Protein AF-A0A821TTT7-F1 (afdb_monomer)

Sequence (109 aa):
FTKTNLSSTILSYINNKSNWLSTPPGTVTHYSNIGAGLAALIVEQIAQISFEQYVQEKILQPLGISKNDAGYRLSDFENRKKNLIEHYLFNASWLMHAQNLLPQLNIRR

Solvent-accessible surface area (backbone atoms only — not comparable to full-atom values): 7150 Å² total; per-residue (Å²): 133,81,91,71,58,67,63,62,60,46,52,60,53,68,71,39,70,86,74,55,74,95,64,65,88,91,74,71,89,74,94,50,74,64,58,55,50,46,53,45,48,52,49,19,66,74,67,75,44,55,48,59,55,43,46,46,67,72,48,34,45,79,71,71,44,48,80,89,78,51,78,82,55,75,76,81,37,65,96,46,52,91,75,51,85,69,76,87,69,76,74,53,64,60,54,55,51,46,46,70,76,42,60,89,70,68,84,74,135

pLDDT: mean 84.76, std 13.65, range [42.47, 98.0]

Foldseek 3Di:
DDPDDLVVVLVVQVVDPVNDDPDDPPPDDDDDPSVVSVVLVVVCVVVVHHSQVCCVPVPQVVVVHDPQRDGDDPVSCPVPPVVDPDPPPVPCVVVVVCCVVCVVVVDDD

Radius of gyration: 21.42 Å; Cα contacts (8 Å, |Δi|>4): 50; chains: 1; bounding box: 49×30×56 Å

Secondary structure (DSSP, 8-state):
-----HHHHHHHHHT-GGGS-SSPTTS-----HHHHHHHHHHHHHHHTS-HHHHIIIIIITTTT--TTT--S-GGGGGGGGGGS-------THHHHHHHHH-GGG----

Mean predicted aligned error: 10.2 Å

Structure (mmCIF, N/CA/C/O backbone):
data_AF-A0A821TTT7-F1
#
_entry.id   AF-A0A821TTT7-F1
#
loop_
_atom_site.group_PDB
_atom_site.id
_atom_site.type_symbol
_atom_site.label_atom_id
_atom_site.label_alt_id
_atom_site.label_comp_id
_atom_site.label_asym_id
_atom_site.label_entity_id
_atom_site.label_seq_id
_atom_site.pdbx_PDB_ins_code
_atom_site.Cartn_x
_atom_site.Cartn_y
_atom_site.Cartn_z
_atom_site.occupancy
_atom_site.B_iso_or_equiv
_atom_site.auth_seq_id
_atom_site.auth_comp_id
_atom_site.auth_asym_id
_atom_site.auth_atom_id
_atom_site.pdbx_PDB_model_num
ATOM 1 N N . PHE A 1 1 ? 1.614 9.602 12.218 1.00 42.47 1 PHE A N 1
ATOM 2 C CA . PHE A 1 1 ? 1.778 9.240 10.797 1.00 42.47 1 PHE A CA 1
ATOM 3 C C . PHE A 1 1 ? 1.091 10.304 9.960 1.00 42.47 1 PHE A C 1
ATOM 5 O O . PHE A 1 1 ? -0.119 10.448 10.067 1.00 42.47 1 PHE A O 1
ATOM 12 N N . THR A 1 2 ? 1.842 11.142 9.243 1.00 43.12 2 THR A N 1
ATOM 13 C CA . THR A 1 2 ? 1.244 12.187 8.400 1.00 43.12 2 THR A CA 1
ATOM 14 C C . THR A 1 2 ? 0.509 11.532 7.234 1.00 43.12 2 THR A C 1
ATOM 16 O O . THR A 1 2 ? 0.969 10.538 6.674 1.00 43.12 2 THR A O 1
ATOM 19 N N . LYS A 1 3 ? -0.670 12.057 6.888 1.00 53.56 3 LYS A N 1
ATOM 20 C CA . LYS A 1 3 ? -1.446 11.624 5.724 1.00 53.56 3 LYS A CA 1
ATOM 21 C C . LYS A 1 3 ? -0.729 12.117 4.464 1.00 53.56 3 LYS A C 1
ATOM 23 O O . LYS A 1 3 ? -1.101 13.130 3.887 1.00 53.56 3 LYS A O 1
ATOM 28 N N . THR A 1 4 ? 0.360 11.459 4.081 1.00 59.94 4 THR A N 1
ATOM 29 C CA . THR A 1 4 ? 1.014 11.719 2.800 1.00 59.94 4 THR A CA 1
ATOM 30 C C . THR A 1 4 ? 0.107 11.240 1.676 1.00 59.94 4 THR A C 1
ATOM 32 O O . THR A 1 4 ? -0.499 10.167 1.751 1.00 59.94 4 THR A O 1
ATOM 35 N N . ASN A 1 5 ? -0.017 12.075 0.649 1.00 79.38 5 ASN A N 1
ATOM 36 C CA . ASN A 1 5 ? -0.741 11.744 -0.565 1.00 79.38 5 ASN A CA 1
ATOM 37 C C . ASN A 1 5 ? 0.054 10.660 -1.320 1.00 79.38 5 ASN A C 1
ATOM 39 O O . ASN A 1 5 ? 1.208 10.888 -1.679 1.00 79.38 5 ASN A O 1
ATOM 43 N N . LEU A 1 6 ? -0.552 9.485 -1.538 1.00 84.19 6 LEU A N 1
ATOM 44 C CA . LEU A 1 6 ? 0.084 8.351 -2.222 1.00 84.19 6 LEU A CA 1
ATOM 45 C C . LEU A 1 6 ? 0.637 8.765 -3.592 1.00 84.19 6 LEU A C 1
ATOM 47 O O . LEU A 1 6 ? 1.764 8.413 -3.940 1.00 84.19 6 LEU A O 1
ATOM 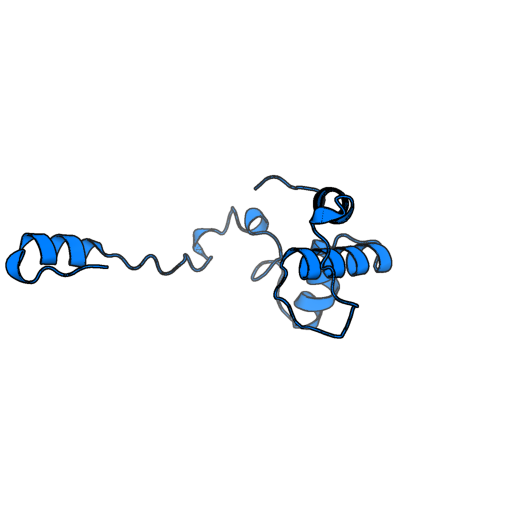51 N N . SER A 1 7 ? -0.120 9.586 -4.323 1.00 88.12 7 SER A N 1
ATOM 52 C CA . SER A 1 7 ? 0.272 10.090 -5.636 1.00 88.12 7 SER A CA 1
ATOM 53 C C . SER A 1 7 ? 1.582 10.872 -5.571 1.00 88.12 7 SER A C 1
ATOM 55 O O . SER A 1 7 ? 2.487 10.602 -6.352 1.00 88.12 7 SER A O 1
ATOM 57 N N . SER A 1 8 ? 1.741 11.809 -4.629 1.00 89.56 8 SER A N 1
ATOM 58 C CA . SER A 1 8 ? 2.949 12.646 -4.592 1.00 89.56 8 SER A CA 1
ATOM 59 C C . SER A 1 8 ? 4.208 11.845 -4.256 1.00 89.56 8 SER A C 1
ATOM 61 O O . SER A 1 8 ? 5.255 12.070 -4.863 1.00 89.56 8 SER A O 1
ATOM 63 N N . THR A 1 9 ? 4.109 10.876 -3.341 1.00 88.94 9 THR A N 1
ATOM 64 C CA . THR A 1 9 ? 5.229 9.991 -2.993 1.00 88.94 9 THR A CA 1
ATOM 65 C C . THR A 1 9 ? 5.666 9.142 -4.184 1.00 88.94 9 THR A C 1
ATOM 67 O O . THR A 1 9 ? 6.855 9.107 -4.503 1.00 88.94 9 THR A O 1
ATOM 70 N N . ILE A 1 10 ? 4.720 8.491 -4.866 1.00 92.81 10 ILE A N 1
ATOM 71 C CA . ILE A 1 10 ? 5.029 7.620 -6.005 1.00 92.81 10 ILE A CA 1
ATOM 72 C C . ILE A 1 10 ? 5.554 8.432 -7.189 1.00 92.81 10 ILE A C 1
ATOM 74 O O . ILE A 1 10 ? 6.603 8.091 -7.733 1.00 92.81 10 ILE A O 1
ATOM 78 N N . LEU A 1 11 ? 4.883 9.531 -7.550 1.00 91.56 11 LEU A N 1
ATOM 79 C CA . LEU A 1 11 ? 5.284 10.375 -8.677 1.00 91.56 11 LEU A CA 1
ATOM 80 C C . LEU A 1 11 ? 6.685 10.966 -8.480 1.00 91.56 11 LEU A C 1
ATOM 82 O O . LEU A 1 11 ? 7.487 10.952 -9.409 1.00 91.56 11 LEU A O 1
ATOM 86 N N . SER A 1 12 ? 7.016 11.416 -7.265 1.00 91.44 12 SER A N 1
ATOM 87 C CA . SER A 1 12 ? 8.365 11.900 -6.942 1.00 91.44 12 SER A CA 1
ATOM 88 C C . SER A 1 12 ? 9.436 10.834 -7.201 1.00 91.44 12 SER A C 1
ATOM 90 O O . SER A 1 12 ? 10.468 11.119 -7.809 1.00 91.44 12 SER A O 1
ATOM 92 N N . TYR A 1 13 ? 9.171 9.583 -6.812 1.00 91.75 13 TYR A N 1
ATOM 93 C CA . TYR A 1 13 ? 10.128 8.494 -6.985 1.00 91.75 13 TYR A CA 1
ATOM 94 C C . TYR A 1 13 ? 10.292 8.075 -8.452 1.00 91.75 13 TYR A C 1
ATOM 96 O O . TYR A 1 13 ? 11.420 7.929 -8.922 1.00 91.75 13 TYR A O 1
ATOM 104 N N . ILE A 1 14 ? 9.193 7.881 -9.188 1.00 91.8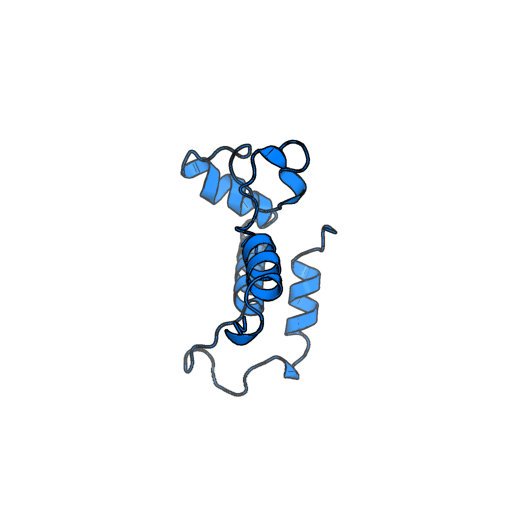1 14 ILE A N 1
ATOM 105 C CA . ILE A 1 14 ? 9.257 7.367 -10.568 1.00 91.81 14 ILE A CA 1
ATOM 106 C C . ILE A 1 14 ? 9.765 8.412 -11.571 1.00 91.81 14 ILE A C 1
ATOM 108 O O . ILE A 1 14 ? 10.296 8.043 -12.618 1.00 91.81 14 ILE A O 1
ATOM 112 N N . ASN A 1 15 ? 9.655 9.705 -11.252 1.00 93.69 15 ASN A N 1
ATOM 113 C CA . ASN A 1 15 ? 10.179 10.777 -12.100 1.00 93.69 15 ASN A CA 1
ATOM 114 C C . ASN A 1 15 ? 11.715 10.808 -12.146 1.00 93.69 15 ASN A C 1
ATOM 116 O O . ASN A 1 15 ? 12.290 11.358 -13.087 1.00 93.69 15 ASN A O 1
ATOM 120 N N . ASN A 1 16 ? 12.400 10.198 -11.174 1.00 93.94 16 ASN A N 1
ATOM 121 C CA . ASN A 1 16 ? 13.847 10.059 -11.225 1.00 93.94 16 ASN A CA 1
ATOM 122 C C . ASN A 1 16 ? 14.250 8.820 -12.043 1.00 93.94 16 ASN A C 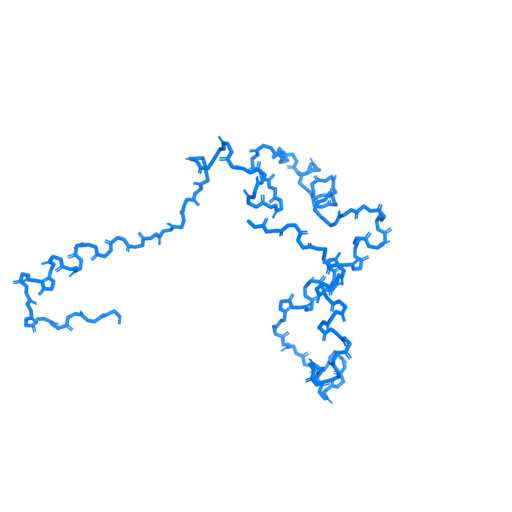1
ATOM 124 O O . ASN A 1 16 ? 14.118 7.682 -11.592 1.00 93.94 16 ASN A O 1
ATOM 128 N N . LYS A 1 17 ? 14.820 9.048 -13.233 1.00 91.31 17 LYS A N 1
ATOM 129 C CA . LYS A 1 17 ? 15.279 7.985 -14.141 1.00 91.31 17 LYS A CA 1
ATOM 130 C C . LYS A 1 17 ? 16.317 7.041 -13.521 1.00 91.31 17 LYS A C 1
ATOM 132 O O . LYS A 1 17 ? 16.357 5.883 -13.919 1.00 91.31 17 LYS A O 1
ATOM 137 N N . SER A 1 18 ? 17.109 7.485 -12.540 1.00 93.69 18 SER A N 1
ATOM 138 C CA . SER A 1 18 ? 18.096 6.616 -11.878 1.00 93.69 18 SER A CA 1
ATOM 139 C C . SER A 1 18 ? 17.462 5.513 -11.028 1.00 93.69 18 SER A C 1
ATOM 141 O O . SER A 1 18 ? 18.148 4.572 -10.650 1.00 93.69 18 SER A O 1
ATOM 143 N N . ASN A 1 19 ? 16.171 5.632 -10.704 1.00 92.31 19 ASN A N 1
ATOM 144 C CA . ASN A 1 19 ? 15.438 4.630 -9.934 1.00 92.31 19 ASN A CA 1
ATOM 145 C C . ASN A 1 19 ? 14.927 3.465 -10.797 1.00 92.31 19 ASN A C 1
ATOM 147 O O . ASN A 1 19 ? 14.387 2.496 -10.263 1.00 92.31 19 ASN A O 1
ATOM 151 N N . TRP A 1 20 ? 15.057 3.557 -12.121 1.00 92.06 20 TRP A N 1
ATOM 152 C CA . TRP A 1 20 ? 14.598 2.527 -13.043 1.00 92.06 20 TRP A CA 1
ATOM 153 C C . TRP A 1 20 ? 15.684 1.486 -13.289 1.00 92.06 20 TRP A C 1
ATOM 155 O O . TRP A 1 20 ? 16.869 1.805 -13.392 1.00 92.06 20 TRP A O 1
ATOM 165 N N . LEU A 1 21 ? 15.264 0.230 -13.425 1.00 92.69 21 LEU A N 1
ATOM 166 C CA . LEU A 1 21 ? 16.156 -0.838 -13.855 1.00 92.69 21 LEU A CA 1
ATOM 167 C C . LEU A 1 21 ? 16.551 -0.627 -15.322 1.00 92.69 21 LEU A C 1
ATOM 169 O O . LEU A 1 21 ? 15.730 -0.237 -16.150 1.00 92.69 21 LEU A O 1
ATOM 173 N N . SER A 1 22 ? 17.801 -0.945 -15.652 1.00 94.19 22 SER A N 1
ATOM 174 C CA . SER A 1 22 ? 18.302 -0.959 -17.033 1.00 94.19 22 SER A CA 1
ATOM 175 C C . SER A 1 22 ? 17.843 -2.189 -17.828 1.00 94.19 22 SER A C 1
ATOM 177 O O . SER A 1 22 ? 18.093 -2.287 -19.028 1.00 94.19 22 SER A O 1
ATOM 179 N N . THR A 1 23 ? 17.177 -3.138 -17.169 1.00 94.69 23 THR A N 1
ATOM 180 C CA . THR A 1 23 ? 16.653 -4.374 -17.756 1.00 94.69 23 THR A CA 1
ATOM 181 C C . THR A 1 23 ? 15.251 -4.171 -18.342 1.00 94.69 23 THR A C 1
ATOM 183 O O . THR A 1 23 ? 14.433 -3.501 -17.704 1.00 94.69 23 THR A O 1
ATOM 186 N N . PRO A 1 24 ? 14.909 -4.794 -19.488 1.00 94.94 24 PRO A N 1
ATOM 187 C CA . PRO A 1 24 ? 13.559 -4.714 -20.041 1.00 94.94 24 PRO A CA 1
ATOM 188 C C . PRO A 1 24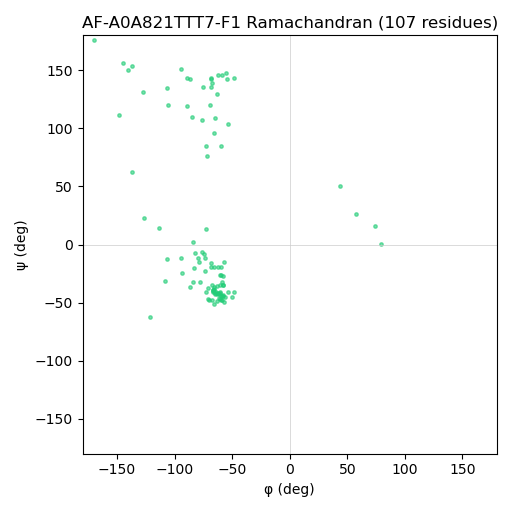 ? 12.487 -5.245 -19.067 1.00 94.94 24 PRO A C 1
ATOM 190 O O . PRO A 1 24 ? 12.743 -6.220 -18.347 1.00 94.94 24 PRO A O 1
ATOM 193 N N . PRO A 1 25 ? 11.272 -4.665 -19.049 1.00 93.50 25 PRO A N 1
ATOM 194 C CA . PRO A 1 25 ? 10.164 -5.177 -18.243 1.00 93.50 25 PRO A CA 1
ATOM 195 C C . PRO A 1 25 ? 9.863 -6.657 -18.529 1.00 93.50 25 PRO A C 1
ATOM 197 O O . PRO A 1 25 ? 9.936 -7.101 -19.671 1.00 93.50 25 PRO A O 1
ATOM 200 N N . GLY A 1 26 ? 9.516 -7.424 -17.491 1.00 94.38 26 GLY A N 1
ATOM 201 C CA . GLY A 1 26 ? 9.130 -8.839 -17.614 1.00 94.38 26 GLY A CA 1
ATOM 202 C C . GLY A 1 26 ? 10.288 -9.834 -17.772 1.00 94.38 26 GLY A C 1
ATOM 203 O O . GLY A 1 26 ? 10.039 -11.031 -17.863 1.00 94.38 26 GLY A O 1
ATOM 204 N N . THR A 1 27 ? 11.541 -9.368 -17.781 1.00 97.31 27 THR A N 1
ATOM 205 C CA . THR A 1 27 ? 12.727 -10.238 -17.932 1.00 97.31 27 THR A CA 1
ATOM 206 C C . THR A 1 27 ? 13.338 -10.687 -16.606 1.00 97.31 27 THR A C 1
ATOM 208 O O . THR A 1 27 ? 13.992 -11.725 -16.547 1.00 97.31 27 THR A O 1
ATOM 211 N N . VAL A 1 28 ? 13.121 -9.919 -15.537 1.00 95.38 28 VAL A N 1
ATOM 212 C CA . VAL A 1 28 ? 13.645 -10.182 -14.193 1.00 95.38 28 VAL A CA 1
ATOM 213 C C . VAL A 1 28 ? 12.599 -9.845 -13.135 1.00 95.38 28 VAL A C 1
ATOM 215 O O . VAL A 1 28 ? 11.807 -8.917 -13.306 1.00 95.38 28 VAL A O 1
ATOM 218 N N . THR A 1 29 ? 12.647 -10.549 -12.006 1.00 94.06 29 THR A N 1
ATOM 219 C CA . THR A 1 29 ? 11.816 -10.259 -10.831 1.00 94.06 29 THR A CA 1
ATOM 220 C C . THR A 1 29 ? 12.676 -9.616 -9.754 1.00 94.06 29 THR A C 1
ATOM 222 O O . THR A 1 29 ? 13.633 -10.223 -9.282 1.00 94.06 29 THR A O 1
ATOM 225 N N . HIS A 1 30 ? 12.324 -8.395 -9.351 1.00 91.25 30 HIS A N 1
ATOM 226 C CA . HIS A 1 30 ? 12.966 -7.675 -8.252 1.00 91.25 30 HIS A CA 1
ATOM 227 C C . HIS A 1 30 ? 11.900 -7.203 -7.267 1.00 91.25 30 HIS A C 1
ATOM 229 O O . HIS A 1 30 ? 10.896 -6.610 -7.665 1.00 91.25 30 HIS A O 1
ATOM 235 N N . TYR A 1 31 ? 12.117 -7.458 -5.978 1.00 93.25 31 TYR A N 1
ATOM 236 C CA . TYR A 1 31 ? 11.232 -6.961 -4.931 1.00 93.25 31 TYR A CA 1
ATOM 237 C C . TYR A 1 31 ? 11.251 -5.426 -4.911 1.00 93.25 31 TYR A C 1
ATOM 239 O O . TYR A 1 31 ? 12.320 -4.818 -4.869 1.00 93.25 31 TYR A O 1
ATOM 247 N N . SER A 1 32 ? 10.077 -4.792 -4.926 1.00 91.31 32 SER A N 1
ATOM 248 C CA . SER A 1 32 ? 9.968 -3.332 -4.909 1.00 91.31 32 SER A CA 1
ATOM 249 C C . SER A 1 32 ? 8.709 -2.865 -4.187 1.00 91.31 32 SER A C 1
ATOM 251 O O . SER A 1 32 ? 7.594 -2.993 -4.695 1.00 91.31 32 SER A O 1
ATOM 253 N N . ASN A 1 33 ? 8.901 -2.236 -3.025 1.00 92.25 33 ASN A N 1
ATOM 254 C CA . ASN A 1 33 ? 7.822 -1.548 -2.311 1.00 92.25 33 ASN A CA 1
ATOM 255 C C . ASN A 1 33 ? 7.221 -0.414 -3.158 1.00 92.25 33 ASN A C 1
ATOM 257 O O . ASN A 1 33 ? 6.015 -0.185 -3.118 1.00 92.25 33 ASN A O 1
ATOM 261 N N . ILE A 1 34 ? 8.048 0.274 -3.954 1.00 92.44 34 ILE A N 1
ATOM 262 C CA . ILE A 1 34 ? 7.572 1.328 -4.856 1.00 92.44 34 ILE A CA 1
ATOM 263 C C . ILE A 1 34 ? 6.700 0.740 -5.962 1.00 92.44 34 ILE A C 1
ATOM 265 O O . ILE A 1 34 ? 5.666 1.320 -6.275 1.00 92.44 34 ILE A O 1
ATOM 269 N N . GLY A 1 35 ? 7.073 -0.414 -6.523 1.00 93.00 35 GLY A N 1
ATOM 270 C CA . GLY A 1 35 ? 6.255 -1.106 -7.520 1.00 93.00 35 GLY A CA 1
ATOM 271 C C . GLY A 1 35 ? 4.865 -1.455 -6.981 1.00 93.00 35 GLY A C 1
ATOM 272 O O . GLY A 1 35 ? 3.864 -1.172 -7.636 1.00 93.00 35 GLY A O 1
ATOM 273 N N . ALA A 1 36 ? 4.791 -1.974 -5.751 1.00 94.69 36 ALA A N 1
ATOM 274 C CA . ALA A 1 36 ? 3.516 -2.228 -5.077 1.00 94.69 36 ALA A CA 1
ATOM 275 C C . ALA A 1 36 ? 2.710 -0.934 -4.845 1.00 94.69 36 ALA A C 1
ATOM 277 O O . ALA A 1 36 ? 1.506 -0.898 -5.094 1.00 94.69 36 ALA A O 1
ATOM 278 N N . GLY A 1 37 ? 3.371 0.152 -4.43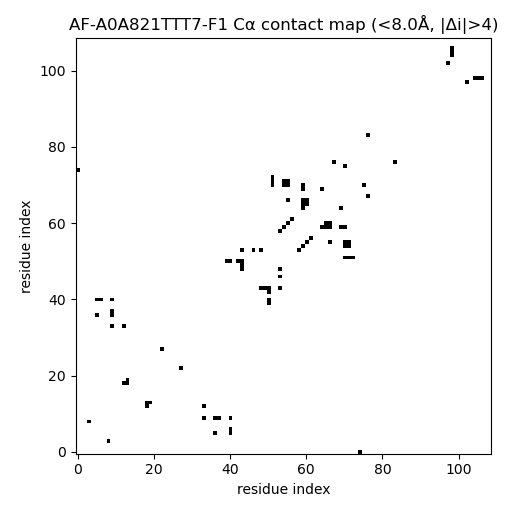3 1.00 94.00 37 GLY A N 1
ATOM 279 C CA . GLY A 1 37 ? 2.733 1.459 -4.267 1.00 94.00 37 GLY A CA 1
ATOM 280 C C . GLY A 1 37 ? 2.232 2.075 -5.580 1.00 94.00 37 GLY A C 1
ATOM 281 O O . GLY A 1 37 ? 1.161 2.677 -5.604 1.00 94.00 37 GLY A O 1
ATOM 282 N N . LEU A 1 38 ? 2.953 1.885 -6.689 1.00 95.12 38 LEU A N 1
ATOM 283 C CA . LEU A 1 38 ? 2.515 2.299 -8.024 1.00 95.12 38 LEU A CA 1
ATOM 284 C C . LEU A 1 38 ? 1.274 1.515 -8.469 1.00 95.12 38 LEU A C 1
ATOM 286 O O . LEU A 1 38 ? 0.340 2.112 -8.996 1.00 95.12 38 LEU A O 1
ATOM 290 N N . ALA A 1 39 ? 1.226 0.206 -8.209 1.00 96.38 39 ALA A N 1
ATOM 291 C CA . ALA A 1 39 ? 0.033 -0.597 -8.469 1.00 96.38 39 ALA A CA 1
ATOM 292 C C . ALA A 1 39 ? -1.175 -0.103 -7.651 1.00 96.38 39 ALA A C 1
ATOM 294 O O . ALA A 1 39 ? -2.266 0.051 -8.199 1.00 96.38 39 ALA A O 1
ATOM 295 N N . ALA A 1 40 ? -0.975 0.223 -6.370 1.00 95.81 40 ALA A N 1
ATOM 296 C CA . ALA A 1 40 ? -2.010 0.823 -5.527 1.00 95.81 40 ALA A CA 1
ATOM 297 C C . ALA A 1 40 ? -2.506 2.175 -6.075 1.00 95.81 40 ALA A C 1
ATOM 299 O O . ALA A 1 40 ? -3.711 2.425 -6.099 1.00 95.81 40 ALA A O 1
ATOM 300 N N . LEU A 1 41 ? -1.598 3.022 -6.579 1.00 95.06 41 LEU A N 1
ATOM 301 C CA . LEU A 1 41 ? -1.960 4.290 -7.216 1.00 95.06 41 LEU A CA 1
ATOM 302 C C . LEU A 1 41 ? -2.796 4.077 -8.488 1.00 95.06 41 LEU A C 1
ATOM 304 O O . LEU A 1 41 ? -3.773 4.789 -8.692 1.00 95.06 41 LEU A O 1
ATOM 308 N N . ILE A 1 42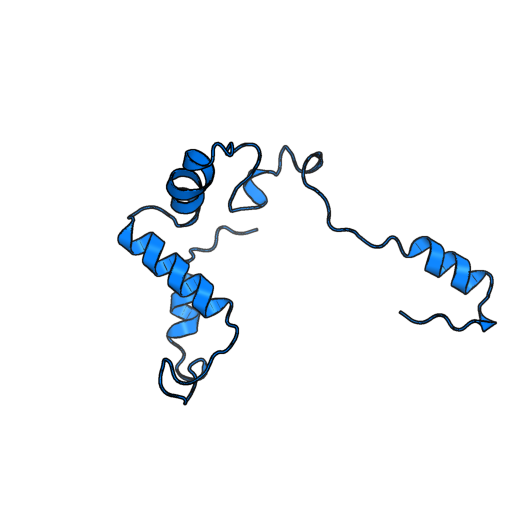 ? -2.459 3.093 -9.326 1.00 96.94 42 ILE A N 1
ATOM 309 C CA . ILE A 1 42 ? -3.258 2.757 -10.517 1.00 96.94 42 ILE A CA 1
ATOM 310 C C . ILE A 1 42 ? -4.684 2.357 -10.115 1.00 96.94 42 ILE A C 1
ATOM 312 O O . ILE A 1 42 ? -5.644 2.833 -10.719 1.00 96.94 42 ILE A O 1
ATOM 316 N N . VAL A 1 43 ? -4.836 1.534 -9.071 1.00 97.69 43 VAL A N 1
ATOM 317 C CA . VAL A 1 43 ? -6.155 1.151 -8.539 1.00 97.69 43 VAL A CA 1
ATOM 318 C C . VAL A 1 43 ? -6.933 2.374 -8.048 1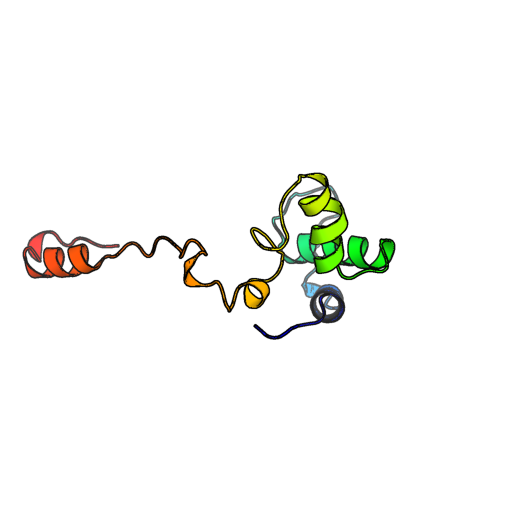.00 97.69 43 VAL A C 1
ATOM 320 O O . VAL A 1 43 ? -8.093 2.528 -8.417 1.00 97.69 43 VAL A O 1
ATOM 323 N N . GLU A 1 44 ? -6.301 3.262 -7.275 1.00 95.31 44 GLU A N 1
ATOM 324 C CA . GLU A 1 44 ? -6.903 4.521 -6.803 1.00 95.31 44 GLU A CA 1
ATOM 325 C C . GLU A 1 44 ? -7.399 5.395 -7.968 1.00 95.31 44 GLU A C 1
ATOM 327 O O . GLU A 1 44 ? -8.537 5.866 -7.953 1.00 95.31 44 GLU A O 1
ATOM 332 N N . GLN A 1 45 ? -6.588 5.551 -9.020 1.00 95.50 45 GLN A N 1
ATOM 333 C CA . GLN A 1 45 ? -6.950 6.339 -10.202 1.00 95.50 45 GLN A CA 1
ATOM 334 C C . GLN A 1 45 ? -8.100 5.711 -11.001 1.00 95.50 45 GLN A C 1
ATOM 336 O O . GLN A 1 45 ? -8.976 6.425 -11.477 1.00 95.50 45 GLN A O 1
ATOM 341 N N . ILE A 1 46 ? -8.143 4.386 -11.147 1.00 97.88 46 ILE A N 1
ATOM 342 C CA . ILE A 1 46 ? -9.232 3.714 -11.874 1.00 97.88 46 ILE A CA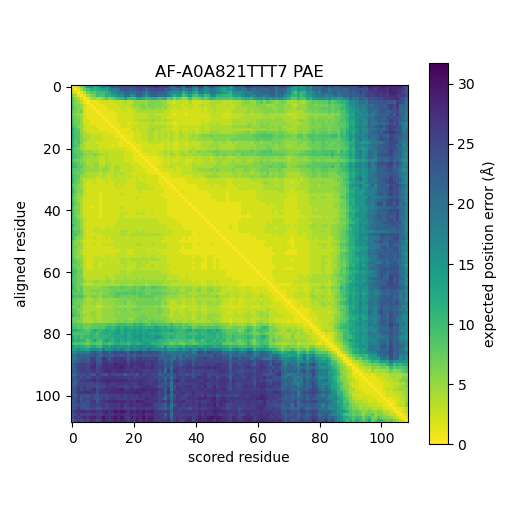 1
ATOM 343 C C . ILE A 1 46 ? -10.531 3.740 -11.059 1.00 97.88 46 ILE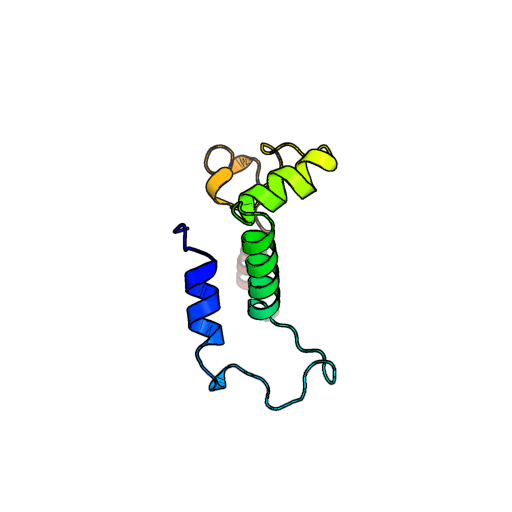 A C 1
ATOM 345 O O . ILE A 1 46 ? -11.604 3.972 -11.612 1.00 97.88 46 ILE A O 1
ATOM 349 N N . ALA A 1 47 ? -10.444 3.517 -9.747 1.00 96.88 47 ALA A N 1
ATOM 350 C CA . ALA A 1 47 ? -11.606 3.433 -8.870 1.00 96.88 47 ALA A CA 1
ATOM 351 C C . ALA A 1 47 ? -12.195 4.801 -8.487 1.00 96.88 47 ALA A C 1
ATOM 353 O O . ALA A 1 47 ? -13.314 4.843 -7.979 1.00 96.88 47 ALA A O 1
ATOM 354 N N . GLN A 1 48 ? -11.459 5.899 -8.712 1.00 96.25 48 GLN A N 1
ATOM 355 C CA . GLN A 1 48 ? -11.863 7.271 -8.362 1.00 96.25 48 GLN A CA 1
ATOM 356 C C . GLN A 1 48 ? -12.183 7.453 -6.863 1.00 96.25 48 GLN A C 1
ATOM 358 O O . GLN A 1 48 ? -12.934 8.343 -6.466 1.00 96.25 48 GLN A O 1
ATOM 363 N N . ILE A 1 49 ? -11.581 6.615 -6.020 1.00 94.62 49 ILE A N 1
ATOM 364 C CA . ILE A 1 49 ? -11.614 6.669 -4.556 1.00 94.62 49 ILE A CA 1
ATOM 365 C C . ILE A 1 49 ? -10.203 6.394 -4.044 1.00 94.62 49 ILE A C 1
ATOM 367 O O . ILE A 1 49 ? -9.436 5.699 -4.709 1.00 94.62 49 ILE A O 1
ATOM 371 N N . SER A 1 50 ? -9.859 6.901 -2.857 1.00 93.62 50 SER A N 1
ATOM 372 C CA . SER A 1 50 ? -8.539 6.627 -2.267 1.00 93.62 50 SER A CA 1
ATOM 373 C C . SER A 1 50 ? -8.277 5.121 -2.150 1.00 93.62 50 SER A C 1
ATOM 375 O O . SER A 1 50 ? -9.203 4.355 -1.880 1.00 93.62 50 SER A O 1
ATOM 377 N N . PHE A 1 51 ? -7.023 4.684 -2.286 1.00 94.44 51 PHE A N 1
ATOM 378 C CA . PHE A 1 51 ? -6.677 3.265 -2.158 1.00 94.44 51 PHE A CA 1
ATOM 379 C C . PHE A 1 51 ? -7.089 2.683 -0.795 1.00 94.44 51 PHE A C 1
ATOM 381 O O . PHE A 1 51 ? -7.542 1.548 -0.701 1.00 94.44 51 PHE A O 1
ATOM 388 N N . GLU A 1 52 ? -7.005 3.491 0.262 1.00 93.00 52 GLU A N 1
ATOM 389 C CA . GLU A 1 52 ? -7.512 3.170 1.601 1.00 93.00 52 GLU A CA 1
ATOM 390 C C . GLU A 1 52 ? -9.010 2.832 1.588 1.00 93.00 52 GLU A C 1
ATOM 392 O O . GLU A 1 52 ? -9.422 1.786 2.092 1.00 93.00 52 GLU A O 1
ATOM 397 N N . GLN A 1 53 ? -9.818 3.688 0.958 1.00 94.19 53 GLN A N 1
ATOM 398 C CA . GLN A 1 53 ? -11.252 3.460 0.804 1.00 94.19 53 GLN A CA 1
ATOM 399 C C . GLN A 1 53 ? -11.529 2.239 -0.082 1.00 94.19 53 GLN A C 1
ATOM 401 O O . GLN A 1 53 ? -12.409 1.444 0.236 1.00 94.19 53 GLN A O 1
ATOM 406 N N . TYR A 1 54 ? -10.741 2.035 -1.142 1.00 96.75 54 TYR A N 1
ATOM 407 C CA . TYR A 1 54 ? -10.839 0.850 -1.992 1.00 96.75 54 TYR A CA 1
ATOM 408 C C . TYR A 1 54 ? -10.607 -0.442 -1.201 1.00 96.75 54 TYR A C 1
ATOM 410 O O . TYR A 1 54 ? -11.413 -1.367 -1.290 1.00 96.75 54 TYR A O 1
ATOM 418 N N . VAL A 1 55 ? -9.551 -0.511 -0.385 1.00 96.19 55 VAL A N 1
ATOM 419 C CA . VAL A 1 55 ? -9.284 -1.669 0.483 1.00 96.19 55 VAL A CA 1
ATOM 420 C C . VAL A 1 55 ? -10.469 -1.920 1.416 1.00 96.19 55 VAL A C 1
ATOM 422 O O . VAL A 1 55 ? -10.920 -3.058 1.548 1.00 96.19 55 VAL A O 1
ATOM 425 N N . GLN A 1 56 ? -11.024 -0.871 2.020 1.00 95.44 56 GLN A N 1
ATOM 426 C CA . GLN A 1 56 ? -12.146 -1.024 2.938 1.00 95.44 56 GLN A CA 1
ATOM 427 C C . GLN A 1 56 ? -13.423 -1.522 2.241 1.00 95.44 56 GLN A C 1
ATOM 429 O O . GLN A 1 56 ? -14.033 -2.488 2.699 1.00 95.44 56 GLN A O 1
ATOM 434 N N . GLU A 1 57 ? -13.833 -0.873 1.151 1.00 96.44 57 GLU A N 1
ATOM 435 C CA . GLU A 1 57 ? -15.128 -1.104 0.495 1.00 96.44 57 GLU A CA 1
ATOM 436 C C . GLU A 1 57 ? -15.117 -2.278 -0.486 1.00 96.44 57 GLU A C 1
ATOM 438 O O . GLU A 1 57 ? -16.141 -2.931 -0.684 1.00 96.44 57 GLU A O 1
ATOM 443 N N . LYS A 1 58 ? -13.982 -2.533 -1.144 1.00 97.69 58 LYS A N 1
ATOM 444 C CA . LYS A 1 58 ? -13.874 -3.515 -2.234 1.00 97.69 58 LYS A CA 1
ATOM 445 C C . LYS A 1 58 ? -13.139 -4.791 -1.835 1.00 97.69 58 LYS A C 1
ATOM 447 O O . LYS A 1 58 ? -13.217 -5.762 -2.580 1.00 97.69 58 LYS A O 1
ATOM 452 N N . ILE A 1 59 ? -12.457 -4.813 -0.685 1.00 97.19 59 ILE A N 1
ATOM 453 C CA . ILE A 1 59 ? -11.730 -5.997 -0.198 1.00 97.19 59 ILE A CA 1
ATOM 454 C C . ILE A 1 59 ? -12.252 -6.440 1.171 1.00 97.19 59 ILE A C 1
ATOM 456 O O . ILE A 1 59 ? -12.792 -7.535 1.287 1.00 97.19 59 ILE A O 1
ATOM 460 N N . LEU A 1 60 ? -12.135 -5.604 2.206 1.00 97.12 60 LEU A N 1
ATOM 461 C CA . LEU A 1 60 ? -12.445 -6.006 3.585 1.00 97.12 60 LEU A CA 1
ATOM 462 C C . LEU A 1 60 ? -13.945 -6.221 3.814 1.00 97.12 60 LEU A C 1
ATOM 464 O O . LEU A 1 60 ? -14.344 -7.257 4.344 1.00 97.12 60 LEU A O 1
ATOM 468 N N . GLN A 1 61 ? -14.785 -5.278 3.379 1.00 96.56 61 GLN A N 1
ATOM 469 C CA . GLN A 1 61 ? -16.233 -5.377 3.561 1.00 96.56 61 GLN A CA 1
ATOM 470 C C . GLN A 1 61 ? -16.845 -6.607 2.854 1.00 96.56 61 GLN A C 1
ATOM 472 O O . GLN A 1 61 ? -17.607 -7.317 3.512 1.00 96.56 61 GLN A O 1
ATOM 477 N N . PRO A 1 62 ? -16.514 -6.931 1.584 1.00 98.00 62 PRO A N 1
ATOM 478 C CA . PRO A 1 62 ? -16.992 -8.159 0.938 1.00 98.00 62 PRO A CA 1
ATOM 479 C C . PRO A 1 62 ? -16.560 -9.453 1.638 1.00 98.00 62 PRO A C 1
ATOM 481 O O . PRO A 1 62 ? -17.261 -10.456 1.545 1.00 98.00 62 PRO A O 1
ATOM 484 N N . LEU A 1 63 ? -15.434 -9.433 2.357 1.00 97.94 63 LEU A N 1
ATOM 485 C CA . LEU A 1 63 ? -14.951 -10.559 3.161 1.00 97.94 63 LEU A CA 1
ATOM 486 C C . LEU A 1 63 ? -15.590 -10.626 4.561 1.00 97.94 63 LEU A C 1
ATOM 488 O O . LEU A 1 63 ? -15.227 -11.488 5.356 1.00 97.94 63 LEU A O 1
ATOM 492 N N . GLY A 1 64 ? -16.523 -9.723 4.885 1.00 97.38 64 GLY A N 1
ATOM 493 C CA . GLY A 1 64 ? -17.160 -9.654 6.202 1.00 97.38 64 GLY A CA 1
ATOM 494 C C . GLY A 1 64 ? -16.258 -9.087 7.302 1.00 97.38 64 GLY A C 1
ATOM 495 O O . GLY A 1 64 ? -16.567 -9.237 8.482 1.00 97.38 64 GLY A O 1
ATOM 496 N N . ILE A 1 65 ? -15.152 -8.431 6.941 1.00 95.94 65 ILE A N 1
ATOM 497 C CA . ILE A 1 65 ? -14.208 -7.849 7.897 1.00 95.94 65 ILE A CA 1
ATOM 498 C C . ILE A 1 65 ? -14.640 -6.415 8.216 1.00 95.94 65 ILE A C 1
ATOM 500 O O . ILE A 1 65 ? -14.697 -5.544 7.342 1.00 95.94 65 ILE A O 1
ATOM 504 N N . SER A 1 66 ? -14.941 -6.155 9.488 1.00 90.31 66 SER A N 1
ATOM 505 C CA . SER A 1 66 ? -15.364 -4.833 9.949 1.00 90.31 66 SER A CA 1
ATOM 506 C C . SER A 1 66 ? -14.220 -3.823 9.875 1.00 90.31 66 SER A C 1
ATOM 508 O O . SER A 1 66 ? -13.096 -4.115 10.280 1.00 90.31 66 SER A O 1
ATOM 510 N N . LYS A 1 67 ? -14.537 -2.574 9.504 1.00 89.25 67 LYS A N 1
ATOM 511 C CA . LYS A 1 67 ? -13.622 -1.419 9.635 1.00 89.25 67 LYS A CA 1
ATOM 512 C C . LYS A 1 67 ? -13.132 -1.184 11.070 1.00 89.25 67 LYS A C 1
ATOM 514 O O . LYS A 1 67 ? -12.230 -0.387 11.310 1.00 89.25 67 LYS A O 1
ATOM 519 N N . ASN A 1 68 ? -13.796 -1.805 12.048 1.00 86.88 68 ASN A N 1
ATOM 520 C CA . ASN A 1 68 ? -13.387 -1.738 13.442 1.00 86.88 68 ASN A CA 1
ATOM 521 C C . ASN A 1 68 ? -12.288 -2.744 13.807 1.00 86.88 68 ASN A C 1
ATOM 523 O O . ASN A 1 68 ? -11.591 -2.516 14.798 1.00 86.88 68 ASN A O 1
ATOM 527 N N . ASP A 1 69 ? -12.125 -3.790 12.999 1.00 85.38 69 ASP A N 1
ATOM 528 C CA . ASP A 1 69 ? -11.251 -4.931 13.275 1.00 85.38 69 ASP A CA 1
ATOM 529 C C . ASP A 1 69 ? -10.009 -4.924 12.374 1.00 85.38 69 ASP A C 1
ATOM 531 O O . ASP A 1 69 ? -8.936 -5.343 12.801 1.00 85.38 69 ASP A O 1
ATOM 535 N N . ALA A 1 70 ? -10.127 -4.402 11.148 1.00 89.19 70 ALA A N 1
ATOM 536 C CA . ALA A 1 70 ? -9.011 -4.230 10.223 1.00 89.19 70 ALA A CA 1
ATOM 537 C C . ALA A 1 70 ? -9.173 -2.964 9.376 1.00 89.19 70 ALA A C 1
ATOM 539 O O . ALA A 1 70 ? -10.279 -2.462 9.183 1.00 89.19 70 ALA A O 1
ATOM 540 N N . GLY A 1 71 ? -8.053 -2.439 8.884 1.00 89.25 71 GLY A N 1
ATOM 541 C CA . GLY A 1 71 ? -8.013 -1.206 8.106 1.00 89.25 71 GLY A CA 1
ATOM 542 C C . GLY A 1 71 ? -6.641 -0.982 7.483 1.00 89.25 71 GLY A C 1
ATOM 543 O O . GLY A 1 71 ? -5.707 -1.751 7.708 1.00 89.25 71 GLY A O 1
ATOM 544 N N . TYR A 1 72 ? -6.528 0.072 6.678 1.00 89.06 72 TYR A N 1
ATOM 545 C CA . TYR A 1 72 ? -5.304 0.370 5.935 1.00 89.06 72 TYR A CA 1
ATOM 546 C C . TYR A 1 72 ? -4.308 1.207 6.747 1.00 89.06 72 TYR A C 1
ATOM 548 O O . TYR A 1 72 ? -3.098 0.994 6.642 1.00 89.06 72 TYR A O 1
ATOM 556 N N . ARG A 1 73 ? -4.779 2.158 7.570 1.00 85.69 73 ARG A N 1
ATOM 557 C CA . ARG A 1 73 ? -3.894 3.004 8.377 1.00 85.69 73 ARG A CA 1
ATOM 558 C C . ARG A 1 73 ? -3.935 2.604 9.839 1.00 85.69 73 ARG A C 1
ATOM 560 O O . ARG A 1 73 ? -4.987 2.511 10.458 1.00 85.69 73 ARG A O 1
ATOM 567 N N . LEU A 1 74 ? -2.752 2.518 10.440 1.00 83.06 74 LEU A N 1
ATOM 568 C CA . LEU A 1 74 ? -2.625 2.323 11.883 1.00 83.06 74 LEU A CA 1
ATOM 569 C C . LEU A 1 74 ? -3.308 3.447 12.687 1.00 83.06 74 LEU A C 1
ATOM 571 O O . LEU A 1 74 ? -3.850 3.202 13.761 1.00 83.06 74 LEU A O 1
ATOM 575 N N . SER A 1 75 ? -3.324 4.671 12.143 1.00 84.12 75 SER A N 1
ATOM 576 C CA . SER A 1 75 ? -3.970 5.836 12.760 1.00 84.12 75 SER A CA 1
ATOM 577 C C . SER A 1 75 ? -5.482 5.690 12.936 1.00 84.12 75 SER A C 1
ATOM 579 O O . SER A 1 75 ? -6.065 6.387 13.762 1.00 84.12 75 SER A O 1
ATOM 581 N N . ASP A 1 76 ? -6.125 4.781 12.205 1.00 84.00 76 ASP A N 1
ATOM 582 C CA . ASP A 1 76 ? -7.573 4.564 12.307 1.00 84.00 76 ASP A CA 1
ATOM 583 C C . ASP A 1 76 ? -7.940 3.827 13.609 1.00 84.00 76 ASP A C 1
ATOM 585 O O . ASP A 1 76 ? -9.101 3.779 14.018 1.00 84.00 76 ASP A O 1
ATOM 589 N N . PHE A 1 77 ? -6.930 3.292 14.304 1.00 86.31 77 PHE A N 1
ATOM 590 C CA . PHE A 1 77 ? -7.058 2.486 15.514 1.00 86.31 77 PHE A CA 1
ATOM 591 C C . PHE A 1 77 ? -6.489 3.167 16.762 1.00 86.31 77 PHE A C 1
ATOM 593 O O . PHE A 1 77 ? -6.342 2.509 17.786 1.00 86.31 77 PHE A O 1
ATOM 600 N N . GLU A 1 78 ? -6.201 4.472 16.730 1.00 81.44 78 GLU A N 1
ATOM 601 C CA . GLU A 1 78 ? -5.614 5.210 17.865 1.00 81.44 78 GLU A CA 1
ATOM 602 C C . GLU A 1 78 ? -6.373 4.982 19.189 1.00 81.44 78 GLU A C 1
ATOM 604 O O . GLU A 1 78 ? -5.772 4.639 20.207 1.00 81.44 78 GLU A O 1
ATOM 609 N N . ASN A 1 79 ? -7.709 5.032 19.156 1.00 82.50 79 ASN A N 1
ATOM 610 C CA . ASN A 1 79 ? -8.570 4.805 20.329 1.00 82.50 79 ASN A CA 1
ATOM 611 C C . ASN A 1 79 ? -8.680 3.329 20.758 1.00 82.50 79 ASN A C 1
ATOM 613 O O . ASN A 1 79 ? -9.262 3.014 21.796 1.00 82.50 79 ASN A O 1
ATOM 617 N N . ARG A 1 80 ? -8.152 2.406 19.951 1.00 79.06 80 ARG A N 1
ATOM 618 C CA . ARG A 1 80 ? -8.160 0.956 20.184 1.00 79.06 80 ARG A CA 1
ATOM 619 C C . ARG A 1 80 ? -6.757 0.360 20.111 1.00 79.06 80 ARG A C 1
ATOM 621 O O . ARG A 1 80 ? -6.631 -0.842 19.916 1.00 79.06 80 ARG A O 1
ATOM 628 N N . LYS A 1 81 ? -5.713 1.167 20.330 1.00 76.25 81 LYS A N 1
ATOM 629 C CA . LYS A 1 81 ? -4.313 0.715 20.339 1.00 76.25 81 LYS A CA 1
ATOM 630 C C . LYS A 1 81 ? -4.092 -0.530 21.194 1.00 76.25 81 LYS A C 1
ATOM 632 O O . LYS A 1 81 ? -3.434 -1.452 20.745 1.00 76.25 81 LYS A O 1
ATOM 637 N N . LYS A 1 82 ? -4.737 -0.598 22.363 1.00 76.69 82 LYS A N 1
ATOM 638 C CA . LYS A 1 82 ? -4.697 -1.755 23.276 1.00 76.69 82 LYS A CA 1
ATOM 639 C C . LYS A 1 82 ? -5.218 -3.077 22.683 1.00 76.69 82 LYS A C 1
ATOM 641 O O . LYS A 1 82 ? -4.951 -4.129 23.245 1.00 76.69 82 LYS A O 1
ATOM 646 N N . ASN A 1 83 ? -6.006 -3.016 21.608 1.00 78.00 83 ASN A N 1
ATOM 647 C CA . ASN A 1 83 ? -6.545 -4.185 20.911 1.00 78.00 83 ASN A CA 1
ATOM 648 C C . ASN A 1 83 ? -5.666 -4.598 19.722 1.00 78.00 83 ASN A C 1
ATOM 650 O O . ASN A 1 83 ? -5.900 -5.650 19.133 1.00 78.00 83 ASN A O 1
ATOM 654 N N . LEU A 1 84 ? -4.702 -3.762 19.328 1.00 78.81 84 LEU A N 1
ATOM 655 C CA . LEU A 1 84 ? -3.743 -4.120 18.298 1.00 78.81 84 LEU A CA 1
ATOM 656 C C . LEU A 1 84 ? -2.732 -5.081 18.909 1.00 78.81 84 LEU A C 1
ATOM 658 O O . LEU A 1 84 ? -2.240 -4.855 20.013 1.00 78.81 84 LEU A O 1
ATOM 662 N N . ILE A 1 85 ? -2.407 -6.141 18.174 1.00 75.50 85 ILE A N 1
ATOM 663 C CA . ILE A 1 85 ? -1.270 -6.981 18.531 1.00 75.50 85 ILE A CA 1
ATOM 664 C C . ILE A 1 85 ? -0.028 -6.105 18.386 1.00 75.50 85 ILE A C 1
ATOM 666 O O . ILE A 1 85 ? 0.358 -5.725 17.278 1.00 75.50 85 ILE A O 1
ATOM 670 N N . GLU A 1 86 ? 0.570 -5.748 19.517 1.00 65.56 86 GLU A N 1
ATOM 671 C CA . GLU A 1 86 ? 1.897 -5.158 19.519 1.00 65.56 86 GLU A CA 1
ATOM 672 C C . GLU A 1 86 ? 2.877 -6.178 18.938 1.00 65.56 86 GLU A C 1
ATOM 674 O O . GLU A 1 86 ? 2.716 -7.391 19.102 1.00 65.56 86 GLU A O 1
ATOM 679 N N . HIS A 1 87 ? 3.896 -5.694 18.227 1.00 64.31 87 HIS A N 1
ATOM 680 C CA . HIS A 1 87 ? 4.980 -6.558 17.776 1.00 64.31 87 HIS A CA 1
ATOM 681 C C . HIS A 1 87 ? 5.472 -7.413 18.950 1.00 64.31 87 HIS A C 1
ATOM 683 O O . HIS A 1 87 ? 5.557 -6.913 20.073 1.00 64.31 87 HIS A O 1
ATOM 689 N N . TYR A 1 88 ? 5.846 -8.672 18.694 1.00 49.28 88 TYR A N 1
ATOM 690 C CA . TYR A 1 88 ? 6.661 -9.436 19.636 1.00 49.28 88 TYR A CA 1
ATOM 691 C C . TYR A 1 88 ? 7.981 -8.680 19.834 1.00 49.28 88 TYR A C 1
ATOM 693 O O . TYR A 1 88 ? 8.980 -8.938 19.165 1.00 49.28 88 TYR A O 1
ATOM 701 N N . LEU A 1 89 ? 7.993 -7.712 20.748 1.00 48.50 89 LEU A N 1
ATOM 702 C CA . LEU A 1 89 ? 9.208 -7.222 21.355 1.00 48.50 89 LEU A CA 1
ATOM 703 C C . LEU A 1 89 ? 9.702 -8.414 22.151 1.00 48.50 89 LEU A C 1
ATOM 705 O O . LEU A 1 89 ? 9.202 -8.689 23.240 1.00 48.50 89 LEU A O 1
ATOM 709 N N . PHE A 1 90 ? 10.619 -9.185 21.567 1.00 51.94 90 PHE A N 1
ATOM 710 C CA . PHE A 1 90 ? 11.324 -10.210 22.311 1.00 51.94 90 PHE A CA 1
ATOM 711 C C . PHE A 1 90 ? 11.915 -9.510 23.532 1.00 51.94 90 PHE A C 1
ATOM 713 O O . PHE A 1 90 ? 12.852 -8.714 23.413 1.00 51.94 90 PHE A O 1
ATOM 720 N N . ASN A 1 91 ? 11.292 -9.715 24.693 1.00 57.75 91 ASN A N 1
ATOM 721 C CA . ASN A 1 91 ? 11.684 -9.052 25.916 1.00 57.75 91 ASN A CA 1
ATOM 722 C C . ASN A 1 91 ? 12.995 -9.696 26.367 1.00 57.75 91 ASN A C 1
ATOM 724 O O . ASN A 1 91 ? 13.015 -10.627 27.161 1.00 57.75 91 ASN A O 1
ATOM 728 N N . ALA A 1 92 ? 14.102 -9.200 25.823 1.00 64.81 92 ALA A N 1
ATOM 729 C CA . ALA A 1 92 ? 15.453 -9.632 26.136 1.00 64.81 92 ALA A CA 1
ATOM 730 C C . ALA A 1 92 ? 15.911 -9.161 27.531 1.00 64.81 92 ALA A C 1
ATOM 732 O O . ALA A 1 92 ? 17.097 -9.237 27.835 1.00 64.81 92 ALA A O 1
ATOM 733 N N . SER A 1 93 ? 15.012 -8.676 28.399 1.00 69.50 93 SER A N 1
ATOM 734 C CA . SER A 1 93 ? 15.370 -8.355 29.786 1.00 69.50 93 SER A CA 1
ATOM 735 C C . SER A 1 93 ? 15.931 -9.573 30.517 1.00 69.50 93 SER A C 1
ATOM 737 O O . SER A 1 93 ? 16.879 -9.427 31.287 1.00 69.50 93 SER A O 1
ATOM 739 N N . TRP A 1 94 ? 15.429 -10.777 30.227 1.00 67.56 94 TRP A N 1
ATOM 740 C CA . TRP A 1 94 ? 16.004 -12.015 30.750 1.00 67.56 94 TRP A CA 1
ATOM 741 C C . TRP A 1 94 ? 17.399 -12.295 30.173 1.00 67.56 94 TRP A C 1
ATOM 743 O O . TRP A 1 94 ? 18.247 -12.779 30.909 1.00 67.56 94 TRP A O 1
ATOM 753 N N . LEU A 1 95 ? 17.676 -11.948 28.905 1.00 69.81 95 LEU A N 1
ATOM 754 C CA . LEU A 1 95 ? 19.024 -12.048 28.321 1.00 69.81 95 LEU A CA 1
ATOM 755 C C . LEU A 1 95 ? 19.988 -11.084 29.016 1.00 69.81 95 LEU A C 1
ATOM 757 O O . LEU A 1 95 ? 21.113 -11.466 29.310 1.00 69.81 95 LEU A O 1
ATOM 761 N N . MET A 1 96 ? 19.546 -9.863 29.340 1.00 68.75 96 MET A N 1
ATOM 762 C CA . MET A 1 96 ? 20.340 -8.925 30.143 1.00 68.75 96 MET A CA 1
ATOM 763 C C . MET A 1 96 ? 20.600 -9.466 31.557 1.00 68.75 96 MET A C 1
ATOM 765 O O . MET A 1 96 ? 21.727 -9.392 32.037 1.00 68.75 96 MET A O 1
ATOM 769 N N . HIS A 1 97 ? 19.595 -10.060 32.212 1.00 73.94 97 HIS A N 1
ATOM 770 C CA . HIS A 1 97 ? 19.779 -10.699 33.522 1.00 73.94 97 HIS A CA 1
ATOM 771 C C . HIS A 1 97 ? 20.709 -11.918 33.441 1.00 73.94 97 HIS A C 1
ATOM 773 O O . HIS A 1 97 ? 21.594 -12.065 34.278 1.00 73.94 97 HIS A O 1
ATOM 779 N N . ALA A 1 98 ? 20.565 -12.765 32.422 1.00 74.44 98 ALA A N 1
ATOM 780 C CA . ALA A 1 98 ? 21.403 -13.941 32.213 1.00 74.44 98 ALA A CA 1
ATOM 781 C C . ALA A 1 98 ? 22.856 -13.565 31.884 1.00 74.44 98 ALA A C 1
ATOM 783 O O . ALA A 1 98 ? 23.771 -14.175 32.426 1.00 74.44 98 ALA A O 1
ATOM 784 N N . GLN A 1 99 ? 23.079 -12.528 31.069 1.00 79.25 99 GLN A N 1
ATOM 785 C CA . GLN A 1 99 ? 24.413 -11.997 30.778 1.00 79.25 99 GLN A CA 1
ATOM 786 C C . GLN A 1 99 ? 25.086 -11.428 32.037 1.00 79.25 99 GLN A C 1
ATOM 788 O O . GLN A 1 99 ? 26.295 -11.580 32.199 1.00 79.25 99 GLN A O 1
ATOM 793 N N . ASN A 1 100 ? 24.312 -10.817 32.942 1.00 79.56 100 ASN A N 1
ATOM 794 C CA . ASN A 1 100 ? 24.816 -10.354 34.237 1.00 79.56 100 ASN A CA 1
ATOM 795 C C . ASN A 1 100 ? 25.142 -11.515 35.190 1.00 79.56 100 ASN A C 1
ATOM 797 O O . ASN A 1 100 ? 26.117 -11.433 35.932 1.00 79.56 100 ASN A O 1
ATOM 801 N N . LEU A 1 101 ? 24.343 -12.587 35.184 1.00 83.56 101 LEU A N 1
ATOM 802 C CA . LEU A 1 101 ? 24.549 -13.751 36.055 1.00 83.56 101 LEU A CA 1
ATOM 803 C C . LEU A 1 101 ? 25.661 -14.685 35.559 1.00 83.56 101 LEU A C 1
ATOM 805 O O . LEU A 1 101 ? 26.321 -15.325 36.373 1.00 83.56 101 LEU A O 1
ATOM 809 N N . LEU A 1 102 ? 25.856 -14.790 34.243 1.00 83.94 102 LEU A N 1
ATOM 810 C CA . LEU A 1 102 ? 26.772 -15.744 33.612 1.00 83.94 102 LEU A CA 1
ATOM 811 C C . LEU A 1 102 ? 27.584 -15.082 32.479 1.00 83.94 102 LEU A C 1
ATOM 813 O O . LEU A 1 102 ? 27.478 -15.493 31.316 1.00 83.94 102 LEU A O 1
ATOM 817 N N . PRO A 1 103 ? 28.419 -14.069 32.781 1.00 77.12 103 PRO A N 1
ATOM 818 C CA . PRO A 1 103 ? 29.161 -13.319 31.765 1.00 77.12 103 PRO A CA 1
ATOM 819 C C . PRO A 1 103 ? 30.106 -14.195 30.926 1.00 77.12 103 PRO A C 1
ATOM 821 O O . PRO A 1 103 ? 30.368 -13.884 29.763 1.00 77.12 103 PRO A O 1
ATOM 824 N N . GLN A 1 104 ? 30.570 -15.320 31.478 1.00 77.00 104 GLN A N 1
ATOM 825 C CA . GLN A 1 104 ? 31.454 -16.285 30.820 1.00 77.00 104 GLN A CA 1
ATOM 826 C C . GLN A 1 104 ? 30.817 -17.016 29.632 1.00 77.00 104 GLN A C 1
ATOM 828 O O . GLN A 1 104 ? 31.542 -17.557 28.801 1.00 77.00 104 GLN A O 1
ATOM 833 N N . LEU A 1 105 ? 29.483 -17.042 29.534 1.00 75.94 105 LEU A N 1
ATOM 834 C CA . LEU A 1 105 ? 28.790 -17.706 28.427 1.00 75.94 105 LEU A CA 1
ATOM 835 C C . LEU A 1 105 ? 28.765 -16.860 27.143 1.00 75.94 105 LEU A C 1
ATOM 837 O O . LEU A 1 105 ? 28.438 -17.401 26.093 1.00 75.94 105 LEU A O 1
ATOM 841 N N . ASN A 1 106 ? 29.137 -15.570 27.210 1.00 68.44 106 ASN A N 1
ATOM 842 C CA . ASN A 1 106 ? 29.285 -14.662 26.058 1.00 68.44 106 ASN A CA 1
ATOM 843 C C . ASN A 1 106 ? 28.128 -14.773 25.043 1.00 68.44 106 ASN A C 1
ATOM 845 O O . ASN A 1 106 ? 28.339 -14.964 23.842 1.00 68.44 106 ASN A O 1
ATOM 849 N N . ILE A 1 107 ? 26.894 -14.693 25.543 1.00 69.31 107 ILE A N 1
ATOM 850 C CA . ILE A 1 107 ? 25.689 -14.878 24.737 1.00 69.31 107 ILE A CA 1
ATOM 851 C C . ILE A 1 107 ? 25.483 -13.605 23.909 1.00 69.31 107 ILE A C 1
ATOM 853 O O . ILE A 1 107 ? 25.128 -12.552 24.439 1.00 69.31 107 ILE A O 1
ATOM 857 N N . ARG A 1 108 ? 25.733 -13.679 22.598 1.00 59.94 108 ARG A N 1
ATOM 858 C CA . ARG A 1 108 ? 25.497 -12.565 21.666 1.00 59.94 108 ARG A CA 1
ATOM 859 C C . ARG A 1 108 ? 24.124 -12.687 21.004 1.00 59.94 108 ARG A C 1
ATOM 861 O O . ARG A 1 108 ? 23.606 -13.791 20.863 1.00 59.94 108 ARG A O 1
ATOM 868 N N . ARG A 1 109 ? 23.551 -11.534 20.641 1.00 57.62 109 ARG A N 1
ATOM 869 C CA . ARG A 1 109 ? 22.350 -11.439 19.796 1.00 57.62 109 ARG A CA 1
ATOM 870 C C . ARG A 1 109 ? 22.597 -12.010 18.408 1.00 57.62 109 ARG A C 1
ATOM 872 O O . ARG A 1 109 ? 23.721 -11.798 17.900 1.00 57.62 109 ARG A O 1
#